Protein AF-A0A925HGV5-F1 (afdb_monomer_lite)

Secondary structure (DSSP, 8-state):
--SGGGG--EEEETTEEEESS-HHHHHHHHHHTT--HHHHHHHHHH---HHHHHHHHHTGGGEEEETTEEEE--GGGTT-HHHHHHHHHHHH-TTHHHHHHHHHHH---HHHHHHHHHHHS--

pLDDT: mean 87.72, std 12.37, range [40.69, 97.75]

Sequence (123 aa):
MRDCLERTDLVHWPVGWRLAFDVADVLTLVVTAHGDIDNVLAVWDAAPDPQAAVHMAALRDDVLHHTARTHFHSPYLEEFPEAADKIGVFLMRPQTIPRIEAAFFMVTDPRLQQLLSDAIYPE

Foldseek 3Di:
DQPPPPPFDWDQDPVGIATPDQVVVVLLVCVVVVHDLVVVLVVLVPDPDLVSLLNLLRQLVQWDDDPHATFRDDPSCPVPGVSRRVSRCSSPPPVSLVSLVVSLVVDDDVRSVVSSVCSNPPD

Radius of gyration: 14.2 Å; chains: 1; bounding box: 33×31×33 Å

Structure (mmCIF, N/CA/C/O backbone):
data_AF-A0A925HGV5-F1
#
_entry.id   AF-A0A925HGV5-F1
#
loop_
_atom_site.group_PDB
_atom_site.id
_atom_site.type_symbol
_atom_site.label_atom_id
_atom_site.label_alt_id
_atom_site.label_comp_id
_atom_site.label_asym_id
_atom_site.label_entity_id
_atom_site.label_seq_id
_atom_site.pdbx_PDB_ins_code
_atom_site.Cartn_x
_atom_site.Cartn_y
_atom_site.Cartn_z
_atom_site.occupancy
_atom_site.B_iso_or_equiv
_atom_site.auth_seq_id
_atom_site.auth_comp_id
_atom_site.auth_asym_id
_atom_site.auth_atom_id
_atom_site.pdbx_PDB_model_num
ATOM 1 N N . MET A 1 1 ? 19.221 -13.844 -10.092 1.00 40.72 1 MET A N 1
ATOM 2 C CA . MET A 1 1 ? 17.929 -13.467 -9.478 1.00 40.72 1 MET A CA 1
ATOM 3 C C . MET A 1 1 ? 17.105 -12.701 -10.514 1.00 40.72 1 MET A C 1
ATOM 5 O O . MET A 1 1 ? 17.023 -11.486 -10.442 1.00 40.72 1 MET A O 1
ATOM 9 N N . ARG A 1 2 ? 16.596 -13.384 -11.549 1.00 41.00 2 ARG A N 1
ATOM 10 C CA . ARG A 1 2 ? 15.798 -12.769 -12.632 1.00 41.00 2 ARG A CA 1
ATOM 11 C C . ARG A 1 2 ? 14.354 -13.292 -12.700 1.00 41.00 2 ARG A C 1
ATOM 13 O O . ARG A 1 2 ? 13.560 -12.707 -13.416 1.00 41.00 2 ARG A O 1
ATOM 20 N N . ASP A 1 3 ? 14.009 -14.297 -11.890 1.00 40.69 3 ASP A N 1
ATOM 21 C CA . ASP A 1 3 ? 12.789 -15.097 -12.098 1.00 40.69 3 ASP A CA 1
ATOM 22 C C . ASP A 1 3 ? 11.630 -14.775 -11.138 1.00 40.69 3 ASP A C 1
ATOM 24 O O . ASP A 1 3 ? 10.551 -15.336 -11.279 1.00 40.69 3 ASP A O 1
ATOM 28 N N . CYS A 1 4 ? 11.789 -13.866 -10.167 1.00 43.50 4 CYS A N 1
ATOM 29 C CA . CYS A 1 4 ? 10.670 -13.529 -9.271 1.00 43.50 4 CYS A CA 1
ATOM 30 C C . CYS A 1 4 ? 9.646 -12.571 -9.897 1.00 43.50 4 CYS A C 1
ATOM 32 O O . CYS A 1 4 ? 8.568 -12.426 -9.337 1.00 43.50 4 CYS A O 1
ATOM 34 N N . LEU A 1 5 ? 9.940 -11.927 -11.034 1.00 50.88 5 LEU A N 1
ATOM 35 C CA . LEU A 1 5 ? 9.057 -10.920 -11.645 1.00 50.88 5 LEU A CA 1
ATOM 36 C C . LEU A 1 5 ? 7.922 -11.510 -12.500 1.00 50.88 5 LEU A C 1
ATOM 38 O O . LEU A 1 5 ? 6.965 -10.803 -12.789 1.00 50.88 5 LEU A O 1
ATOM 42 N N . GLU A 1 6 ? 7.971 -12.796 -12.866 1.00 52.31 6 GLU A N 1
ATOM 43 C CA . GLU A 1 6 ? 6.966 -13.413 -13.755 1.00 52.31 6 GLU A CA 1
ATOM 44 C C . GLU A 1 6 ? 5.584 -13.631 -13.107 1.00 52.31 6 GLU A C 1
ATOM 46 O O . GLU A 1 6 ? 4.655 -14.050 -13.788 1.00 52.31 6 GLU A O 1
ATOM 51 N N . ARG A 1 7 ? 5.412 -13.361 -11.804 1.00 56.69 7 ARG A N 1
ATOM 52 C CA . ARG A 1 7 ? 4.156 -13.638 -11.074 1.00 56.69 7 ARG A CA 1
ATOM 53 C C . ARG A 1 7 ? 3.261 -12.421 -10.827 1.00 56.69 7 ARG A C 1
ATOM 55 O O . ARG A 1 7 ? 2.216 -12.579 -10.199 1.00 56.69 7 ARG A O 1
ATOM 62 N N . THR A 1 8 ? 3.640 -11.230 -11.286 1.00 69.00 8 THR A N 1
ATOM 63 C CA . THR A 1 8 ? 2.822 -10.016 -11.115 1.00 69.00 8 THR A CA 1
ATOM 64 C C . THR A 1 8 ? 1.933 -9.804 -12.327 1.00 69.00 8 THR A C 1
ATOM 66 O O . THR A 1 8 ? 2.249 -9.023 -13.225 1.00 69.00 8 THR A O 1
ATOM 69 N N . ASP A 1 9 ? 0.809 -10.511 -12.367 1.00 78.94 9 ASP A N 1
ATOM 70 C CA . ASP A 1 9 ? -0.166 -10.281 -13.424 1.00 78.94 9 ASP A CA 1
ATOM 71 C C . ASP A 1 9 ? -0.825 -8.906 -13.263 1.00 78.94 9 ASP A C 1
ATOM 73 O O . ASP A 1 9 ? -1.139 -8.460 -12.156 1.00 78.94 9 ASP A O 1
ATOM 77 N N . LEU A 1 10 ? -1.039 -8.236 -14.395 1.00 80.44 10 LEU A N 1
ATOM 78 C CA . LEU A 1 10 ? -1.723 -6.952 -14.481 1.00 80.44 10 LEU A CA 1
ATOM 79 C C . LEU A 1 10 ? -3.021 -7.099 -15.270 1.00 80.44 10 LEU A C 1
ATOM 81 O O . LEU A 1 10 ? -3.048 -7.702 -16.344 1.00 80.44 10 LEU A O 1
ATOM 85 N N . VAL A 1 11 ? -4.079 -6.471 -14.771 1.00 83.62 11 VAL A N 1
ATOM 86 C CA . VAL A 1 11 ? -5.389 -6.377 -15.418 1.00 83.62 11 VAL A CA 1
ATOM 87 C C . VAL A 1 11 ? -5.703 -4.921 -15.741 1.00 83.62 11 VAL A C 1
ATOM 89 O O . VAL A 1 11 ? -5.356 -4.010 -14.988 1.00 83.62 11 VAL A O 1
ATOM 92 N N . HIS A 1 12 ? -6.337 -4.685 -16.887 1.00 81.12 12 HIS A N 1
ATOM 93 C CA . HIS A 1 12 ? -6.690 -3.336 -17.321 1.00 81.12 12 HIS A CA 1
ATOM 94 C C . HIS A 1 12 ? -8.104 -2.979 -16.855 1.00 81.12 12 HIS A C 1
ATOM 96 O O . HIS A 1 12 ? -9.077 -3.603 -17.278 1.00 81.12 12 HIS A O 1
ATOM 102 N N . TRP A 1 13 ? -8.212 -1.953 -16.016 1.00 78.94 13 TRP A N 1
ATOM 103 C CA . TRP A 1 13 ? -9.467 -1.373 -15.545 1.00 78.94 13 TRP A CA 1
ATOM 104 C C . TRP A 1 13 ? -9.742 -0.040 -16.257 1.00 78.94 13 TRP A C 1
ATOM 106 O O . TRP A 1 13 ? -8.835 0.529 -16.865 1.00 78.94 13 TRP A O 1
ATOM 116 N N . PRO A 1 14 ? -10.968 0.514 -16.186 1.00 81.69 14 PRO A N 1
ATOM 117 C CA . PRO A 1 14 ? -11.264 1.835 -16.751 1.00 81.69 14 PRO A CA 1
ATOM 118 C C . PRO A 1 14 ? -10.359 2.962 -16.227 1.00 81.69 14 PRO A C 1
ATOM 120 O O . PRO A 1 14 ? -10.177 3.962 -16.911 1.00 81.69 14 PRO A O 1
ATOM 123 N N . VAL A 1 15 ? -9.788 2.782 -15.034 1.00 75.56 15 VAL A N 1
ATOM 124 C CA . VAL A 1 15 ? -8.878 3.724 -14.364 1.00 75.56 15 VAL A CA 1
ATOM 125 C C . VAL A 1 15 ? -7.391 3.410 -14.597 1.00 75.56 15 VAL A C 1
ATOM 127 O O . VAL A 1 15 ? -6.537 4.007 -13.955 1.00 75.56 15 VAL A O 1
ATOM 130 N N . GLY A 1 16 ? -7.064 2.475 -15.497 1.00 80.38 16 GLY A N 1
ATOM 131 C CA . GLY A 1 16 ? -5.689 2.098 -15.839 1.00 80.38 16 GLY A CA 1
ATOM 132 C C . GLY A 1 16 ? -5.306 0.676 -15.420 1.00 80.38 16 GLY A C 1
ATOM 133 O O . GLY A 1 16 ? -6.157 -0.172 -15.139 1.00 80.38 16 GLY A O 1
ATOM 134 N N . TRP A 1 17 ? -4.003 0.388 -15.420 1.00 81.19 17 TRP A N 1
ATOM 135 C CA . TRP A 1 17 ? -3.476 -0.925 -15.037 1.00 81.19 17 TRP A CA 1
ATOM 136 C C . TRP A 1 17 ? -3.498 -1.114 -13.518 1.00 81.19 17 TRP A C 1
ATOM 138 O O . TRP A 1 17 ? -3.132 -0.220 -12.754 1.00 81.19 17 TRP A O 1
ATOM 148 N N . ARG A 1 18 ? -3.915 -2.306 -13.088 1.00 80.94 18 ARG A N 1
ATOM 149 C CA . ARG A 1 18 ? -3.966 -2.729 -11.685 1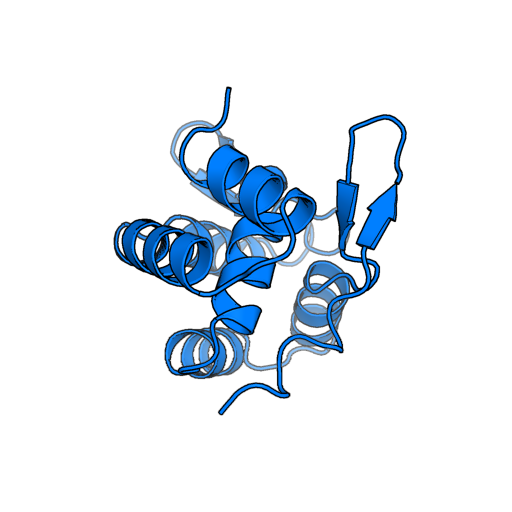.00 80.94 18 ARG A CA 1
ATOM 150 C C . ARG A 1 18 ? -3.391 -4.131 -11.536 1.00 80.94 18 ARG A C 1
ATOM 152 O O . ARG A 1 18 ? -3.378 -4.902 -12.496 1.00 80.94 18 ARG A O 1
ATOM 159 N N . LEU A 1 19 ? -2.923 -4.458 -10.335 1.00 83.50 19 LEU A N 1
ATOM 160 C CA . LEU A 1 19 ? -2.488 -5.812 -9.999 1.00 83.50 19 LEU A CA 1
ATOM 161 C C . LEU A 1 19 ? -3.680 -6.773 -10.078 1.00 83.50 19 LEU A C 1
ATOM 163 O O . LEU A 1 19 ? -4.774 -6.450 -9.629 1.00 83.50 19 LEU A O 1
ATOM 167 N N . ALA A 1 20 ? -3.473 -7.953 -10.660 1.00 76.31 20 ALA A N 1
ATOM 168 C CA . ALA A 1 20 ? -4.491 -9.002 -10.720 1.00 76.31 20 ALA A CA 1
ATOM 169 C C . ALA A 1 20 ? -4.760 -9.635 -9.346 1.00 76.31 20 ALA A C 1
ATOM 171 O O . ALA A 1 20 ? -5.818 -10.219 -9.129 1.00 76.31 20 ALA A O 1
ATOM 172 N N . PHE A 1 21 ? -3.787 -9.532 -8.438 1.00 76.44 21 PHE A N 1
ATOM 173 C CA . PHE A 1 21 ? -3.891 -9.964 -7.055 1.00 76.44 21 PHE A CA 1
ATOM 174 C C . PHE A 1 21 ? -3.936 -8.754 -6.131 1.00 76.44 21 PHE A C 1
ATOM 176 O O . PHE A 1 21 ? -3.045 -7.899 -6.186 1.00 76.44 21 PHE A O 1
ATOM 183 N N . ASP A 1 22 ? -4.941 -8.729 -5.263 1.00 79.12 22 ASP A N 1
ATOM 184 C CA . ASP A 1 22 ? -5.158 -7.643 -4.327 1.00 79.12 22 ASP A CA 1
ATOM 185 C C . ASP A 1 22 ? -4.599 -7.988 -2.938 1.00 79.12 22 ASP A C 1
ATOM 187 O O . ASP A 1 22 ? -5.064 -8.899 -2.250 1.00 79.12 22 ASP A O 1
ATOM 191 N N . VAL A 1 23 ? -3.567 -7.259 -2.513 1.00 88.31 23 VAL A N 1
ATOM 192 C CA . VAL A 1 23 ? -3.000 -7.413 -1.165 1.00 88.31 23 VAL A CA 1
ATOM 193 C C . VAL A 1 23 ? -3.902 -6.763 -0.107 1.00 88.31 23 VAL A C 1
ATOM 195 O O . VAL A 1 23 ? -3.820 -7.143 1.063 1.00 88.31 23 VAL A O 1
ATOM 198 N N . ALA A 1 24 ? -4.817 -5.868 -0.494 1.00 91.12 24 ALA A N 1
ATOM 199 C CA . ALA A 1 24 ? -5.828 -5.313 0.400 1.00 91.12 24 ALA A CA 1
ATOM 200 C C . ALA A 1 24 ? -6.715 -6.415 0.988 1.00 91.12 24 ALA A C 1
ATOM 202 O O . ALA A 1 24 ? -6.976 -6.412 2.194 1.00 91.12 24 ALA A O 1
ATOM 203 N N . ASP A 1 25 ? -7.108 -7.399 0.175 1.00 90.31 25 ASP A N 1
ATOM 204 C CA . ASP A 1 25 ? -7.906 -8.548 0.614 1.00 90.31 25 ASP A CA 1
ATOM 205 C C . ASP A 1 25 ? -7.148 -9.406 1.633 1.00 90.31 25 ASP A C 1
ATOM 207 O O . ASP A 1 25 ? -7.723 -9.861 2.622 1.00 90.31 25 ASP A O 1
ATOM 211 N N . VAL A 1 26 ? -5.837 -9.589 1.448 1.00 92.69 26 VAL A N 1
ATOM 212 C CA . VAL A 1 26 ? -5.000 -10.337 2.400 1.00 92.69 26 VAL A CA 1
ATOM 213 C C . VAL A 1 26 ? -4.887 -9.598 3.726 1.00 92.69 26 VAL A C 1
ATOM 215 O O . VAL A 1 26 ? -5.059 -10.207 4.781 1.00 92.69 26 VAL A O 1
ATOM 218 N N . LEU A 1 27 ? -4.611 -8.293 3.693 1.00 95.75 27 LEU A N 1
ATOM 219 C CA . LEU A 1 27 ? -4.546 -7.476 4.906 1.00 95.75 27 LEU A CA 1
ATOM 220 C C . LEU A 1 27 ? -5.893 -7.476 5.634 1.00 95.75 27 LEU A C 1
ATOM 222 O O . LEU A 1 27 ? -5.941 -7.657 6.850 1.00 95.75 27 LEU A O 1
ATOM 226 N N . THR A 1 28 ? -6.984 -7.349 4.884 1.00 94.81 28 THR A N 1
ATOM 227 C CA . THR A 1 28 ? -8.350 -7.408 5.407 1.00 94.81 28 THR A CA 1
ATOM 228 C C . THR A 1 28 ? -8.631 -8.759 6.059 1.00 94.81 28 THR A C 1
ATOM 230 O O . THR A 1 28 ? -9.123 -8.807 7.188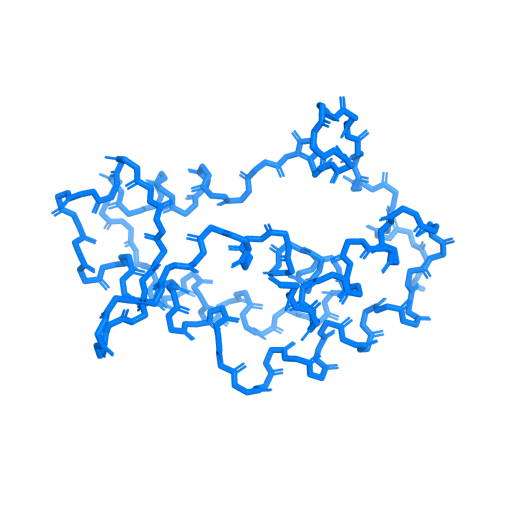 1.00 94.81 28 THR A O 1
ATOM 233 N N . LEU A 1 29 ? -8.271 -9.865 5.402 1.00 96.19 29 LEU A N 1
ATOM 234 C CA . LEU A 1 29 ? -8.410 -11.211 5.952 1.00 96.19 29 LEU A CA 1
ATOM 235 C C . LEU A 1 29 ? -7.630 -11.366 7.262 1.00 96.19 29 LEU A C 1
ATOM 237 O O . LEU A 1 29 ? -8.171 -11.881 8.235 1.00 96.19 29 LEU A O 1
ATOM 241 N N . VAL A 1 30 ? -6.375 -10.910 7.307 1.00 97.12 30 VAL A N 1
ATOM 242 C CA . VAL A 1 30 ? -5.549 -10.968 8.522 1.00 97.12 30 VAL A CA 1
ATOM 243 C C . VAL A 1 30 ? -6.224 -10.215 9.663 1.00 97.12 30 VAL A C 1
ATOM 245 O O . VAL A 1 30 ? -6.351 -10.764 10.755 1.00 97.12 30 VAL A O 1
ATOM 248 N N . VAL A 1 31 ? -6.683 -8.986 9.422 1.00 97.38 31 VAL A N 1
ATOM 249 C CA . VAL A 1 31 ? -7.301 -8.151 10.461 1.00 97.38 31 VAL A CA 1
ATOM 250 C C . VAL A 1 31 ? -8.620 -8.752 10.950 1.00 97.38 31 VAL A C 1
ATOM 252 O O . VAL A 1 31 ? -8.814 -8.905 12.155 1.00 97.38 31 VAL A O 1
ATOM 255 N N . THR A 1 32 ? -9.502 -9.147 10.031 1.00 96.50 32 THR A N 1
ATOM 256 C CA . THR A 1 32 ? -10.820 -9.720 10.364 1.00 96.50 32 THR A CA 1
ATOM 257 C C . THR A 1 32 ? -10.720 -11.094 11.029 1.00 96.50 32 THR A C 1
ATOM 259 O O . THR A 1 32 ? -11.575 -11.452 11.834 1.00 96.50 32 THR A O 1
ATOM 262 N N . ALA A 1 33 ? -9.648 -11.846 10.769 1.00 97.44 33 ALA A N 1
ATOM 263 C CA . ALA A 1 33 ? -9.325 -13.082 11.478 1.00 97.44 33 ALA A CA 1
ATOM 264 C C . ALA A 1 33 ? -8.603 -12.853 12.823 1.00 97.44 33 ALA A C 1
ATOM 266 O O . ALA A 1 33 ? -8.166 -13.821 13.447 1.00 97.44 33 ALA A O 1
ATOM 267 N N . HIS A 1 34 ? -8.460 -11.600 13.272 1.00 96.50 34 HIS A N 1
ATOM 268 C CA . HIS A 1 34 ? -7.716 -11.209 14.474 1.00 96.50 34 HIS A CA 1
ATOM 269 C C . HIS A 1 34 ? -6.242 -11.654 14.472 1.00 96.50 34 HIS A C 1
ATOM 271 O O . HIS A 1 34 ? -5.662 -11.953 15.518 1.00 96.50 34 HIS A O 1
ATOM 277 N N . GLY A 1 35 ? -5.628 -11.710 13.291 1.00 96.81 35 GLY A N 1
ATOM 278 C CA . GLY A 1 35 ? -4.200 -11.948 13.133 1.00 96.81 35 GLY A CA 1
ATOM 279 C C . GLY A 1 35 ? -3.349 -10.759 13.588 1.00 96.81 35 GLY A C 1
ATOM 280 O O . GLY A 1 35 ? -3.816 -9.625 13.704 1.00 96.81 35 GLY A O 1
ATOM 281 N N . ASP A 1 36 ? -2.065 -11.022 13.827 1.00 97.38 36 ASP A N 1
ATOM 282 C CA . ASP A 1 36 ? -1.096 -10.001 14.229 1.00 97.38 36 ASP A CA 1
ATOM 283 C C . ASP A 1 36 ? -0.654 -9.158 13.021 1.00 97.38 36 ASP A C 1
ATOM 285 O O . ASP A 1 36 ? 0.273 -9.513 12.283 1.00 97.38 36 ASP A O 1
ATOM 289 N N . ILE A 1 37 ? -1.348 -8.036 12.814 1.00 97.50 37 ILE A N 1
ATOM 290 C CA . ILE A 1 37 ? -1.057 -7.109 11.718 1.00 97.50 37 ILE A CA 1
ATOM 291 C C . ILE A 1 37 ? 0.319 -6.448 11.861 1.00 97.50 37 ILE A C 1
ATOM 293 O O . ILE A 1 37 ? 0.973 -6.210 10.850 1.00 97.50 37 ILE A O 1
ATOM 297 N N . ASP A 1 38 ? 0.807 -6.205 13.082 1.00 97.75 38 ASP A N 1
ATOM 298 C CA . ASP A 1 38 ? 2.120 -5.584 13.290 1.00 97.75 38 ASP A CA 1
ATOM 299 C C . ASP A 1 38 ? 3.231 -6.516 12.796 1.00 97.75 38 ASP A C 1
ATOM 301 O O . ASP A 1 38 ? 4.141 -6.085 12.084 1.00 97.75 38 ASP A O 1
ATOM 305 N N . ASN A 1 39 ? 3.119 -7.813 13.095 1.00 97.56 39 ASN A N 1
ATOM 306 C CA . ASN A 1 39 ? 4.051 -8.815 12.591 1.00 97.56 39 ASN A CA 1
ATOM 307 C C . ASN A 1 39 ? 3.976 -8.962 11.062 1.00 97.56 39 ASN A C 1
ATOM 309 O O . ASN A 1 39 ? 5.015 -9.039 10.406 1.00 97.56 39 ASN A O 1
ATOM 313 N N . VAL A 1 40 ? 2.776 -8.965 10.469 1.00 97.19 40 VAL A N 1
ATOM 314 C CA . VAL A 1 40 ? 2.626 -9.032 9.001 1.00 97.19 40 VAL A CA 1
ATOM 315 C C . VAL A 1 40 ? 3.294 -7.836 8.324 1.00 97.19 40 VAL A C 1
ATOM 317 O O . VAL A 1 40 ? 4.073 -8.019 7.385 1.00 97.19 40 VAL A O 1
ATOM 320 N N . LEU A 1 41 ? 3.050 -6.622 8.823 1.00 96.88 41 LEU A N 1
ATOM 321 C CA . LEU A 1 41 ? 3.663 -5.409 8.288 1.00 96.88 41 LEU A CA 1
ATOM 322 C C . LEU A 1 41 ? 5.184 -5.410 8.491 1.00 96.88 41 LEU A C 1
ATOM 324 O O . LEU A 1 41 ? 5.911 -5.034 7.576 1.00 96.88 41 LEU A O 1
ATOM 328 N N . ALA A 1 42 ? 5.688 -5.893 9.630 1.00 96.31 42 ALA A N 1
ATOM 329 C CA . ALA A 1 42 ? 7.125 -6.019 9.876 1.00 96.31 42 ALA A CA 1
ATOM 330 C C . ALA A 1 42 ? 7.804 -7.016 8.919 1.00 96.31 42 ALA A C 1
ATOM 332 O O . ALA A 1 42 ? 8.882 -6.734 8.391 1.00 96.31 42 ALA A O 1
ATOM 3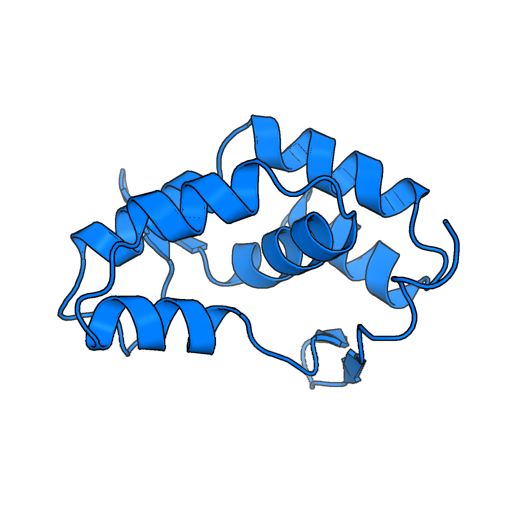33 N N . VAL A 1 43 ? 7.171 -8.162 8.651 1.00 95.81 43 VAL A N 1
ATOM 334 C CA . VAL A 1 43 ? 7.669 -9.149 7.678 1.00 95.81 43 VAL A CA 1
ATOM 335 C C . VAL A 1 43 ? 7.687 -8.558 6.270 1.00 95.81 43 VAL A C 1
ATOM 337 O O . VAL A 1 43 ? 8.672 -8.721 5.548 1.00 95.81 43 VAL A O 1
ATOM 340 N N . TRP A 1 44 ? 6.636 -7.832 5.885 1.00 94.94 44 TRP A N 1
ATOM 341 C CA . TRP A 1 44 ? 6.598 -7.137 4.601 1.00 94.94 44 TRP A CA 1
ATOM 342 C C . TRP A 1 44 ? 7.698 -6.064 4.518 1.00 94.94 44 TRP A C 1
ATOM 344 O O . TRP A 1 44 ? 8.429 -5.981 3.526 1.00 94.94 44 TRP A O 1
ATOM 354 N N . ASP A 1 45 ? 7.910 -5.300 5.589 1.00 94.31 45 ASP A N 1
ATOM 355 C CA . ASP A 1 45 ? 8.983 -4.307 5.658 1.00 94.31 45 ASP A CA 1
ATOM 356 C C . ASP A 1 45 ? 10.367 -4.935 5.459 1.00 94.31 45 ASP A C 1
ATOM 358 O O . ASP A 1 45 ? 11.209 -4.377 4.764 1.00 94.31 45 ASP A O 1
ATOM 362 N N . ALA A 1 46 ? 10.598 -6.128 6.000 1.00 93.56 46 ALA A N 1
ATOM 363 C CA . ALA A 1 46 ? 11.876 -6.822 5.879 1.00 93.56 46 ALA A CA 1
ATOM 364 C C . ALA A 1 46 ? 12.098 -7.507 4.513 1.00 93.56 46 ALA A C 1
ATOM 366 O O . ALA A 1 46 ? 13.217 -7.933 4.222 1.00 93.56 46 ALA A O 1
ATOM 367 N N . ALA A 1 47 ? 11.066 -7.642 3.672 1.00 90.81 47 ALA A N 1
ATOM 368 C CA . ALA A 1 47 ? 11.150 -8.409 2.429 1.00 90.81 47 ALA A CA 1
ATOM 369 C C . ALA A 1 47 ? 12.082 -7.747 1.382 1.00 90.81 47 ALA A C 1
ATOM 371 O O . ALA A 1 47 ? 11.788 -6.655 0.900 1.00 90.81 47 ALA A O 1
ATOM 372 N N . PRO A 1 48 ? 13.171 -8.394 0.932 1.00 82.69 48 PRO A N 1
ATOM 373 C CA . PRO A 1 48 ? 14.119 -7.781 -0.008 1.00 82.69 48 PRO A CA 1
ATOM 374 C C . PRO A 1 48 ? 13.621 -7.744 -1.466 1.00 82.69 48 PRO A C 1
ATOM 376 O O . PRO A 1 48 ? 14.333 -7.270 -2.348 1.00 82.69 48 PRO A O 1
ATOM 379 N N . ASP A 1 49 ? 12.437 -8.293 -1.739 1.00 84.44 49 ASP A N 1
ATOM 380 C CA . ASP A 1 49 ? 11.904 -8.469 -3.088 1.00 84.44 49 ASP A CA 1
ATOM 381 C C . ASP A 1 49 ? 11.303 -7.156 -3.636 1.00 84.44 49 ASP A C 1
ATOM 383 O O . ASP A 1 49 ? 10.446 -6.571 -2.966 1.00 84.44 49 ASP A O 1
ATOM 387 N N . PRO A 1 50 ? 11.676 -6.685 -4.846 1.00 85.62 50 PRO A N 1
ATOM 388 C CA . PRO A 1 50 ? 11.009 -5.553 -5.498 1.00 85.62 50 PRO A CA 1
ATOM 389 C C . PRO A 1 50 ? 9.492 -5.746 -5.667 1.00 85.62 50 PRO A C 1
ATOM 391 O O . PRO A 1 50 ? 8.761 -4.758 -5.649 1.00 85.62 50 PRO A O 1
ATOM 394 N N . GLN A 1 51 ? 8.994 -6.986 -5.746 1.00 86.75 51 GLN A N 1
ATOM 395 C CA . GLN A 1 51 ? 7.553 -7.295 -5.722 1.00 86.75 51 GLN A CA 1
ATOM 396 C C . GLN A 1 51 ? 6.847 -6.682 -4.509 1.00 86.75 51 GLN A C 1
ATOM 398 O O . GLN A 1 51 ? 5.756 -6.126 -4.618 1.00 86.75 51 GLN A O 1
ATOM 403 N N . ALA A 1 52 ? 7.491 -6.745 -3.342 1.00 90.50 52 ALA A N 1
ATOM 404 C CA . ALA A 1 52 ? 6.944 -6.189 -2.115 1.00 90.50 52 ALA A CA 1
ATOM 405 C C . ALA A 1 52 ? 6.692 -4.683 -2.258 1.00 90.50 52 ALA A C 1
ATOM 407 O O . ALA A 1 52 ? 5.676 -4.190 -1.778 1.00 90.50 52 ALA A O 1
ATOM 408 N N . ALA A 1 53 ? 7.589 -3.970 -2.943 1.00 93.00 53 ALA A N 1
ATOM 409 C CA . ALA A 1 53 ? 7.456 -2.542 -3.202 1.00 93.00 53 ALA A CA 1
ATOM 410 C C . ALA A 1 53 ? 6.383 -2.234 -4.259 1.00 93.00 53 ALA A C 1
ATOM 412 O O . ALA A 1 53 ? 5.662 -1.254 -4.108 1.00 93.00 53 ALA A O 1
ATOM 413 N N . VAL A 1 54 ? 6.226 -3.086 -5.280 1.00 91.81 54 VAL A N 1
ATOM 414 C CA . VAL A 1 54 ? 5.129 -2.981 -6.262 1.00 91.81 54 VAL A CA 1
ATOM 415 C C . VAL A 1 54 ? 3.770 -3.069 -5.570 1.00 91.81 54 VAL A C 1
ATOM 417 O O . VAL A 1 54 ? 2.897 -2.241 -5.817 1.00 91.81 54 VAL A O 1
ATOM 420 N N . HIS A 1 55 ? 3.599 -4.022 -4.654 1.00 92.31 55 HIS A N 1
ATOM 421 C CA . HIS A 1 55 ? 2.368 -4.130 -3.874 1.00 92.31 55 HIS A CA 1
ATOM 422 C C . HIS A 1 55 ? 2.173 -2.943 -2.919 1.00 92.31 55 HIS A C 1
ATOM 424 O O . HIS A 1 55 ? 1.051 -2.470 -2.774 1.00 92.31 55 HIS A O 1
ATOM 430 N N . MET A 1 56 ? 3.243 -2.417 -2.306 1.00 93.62 56 MET A N 1
ATOM 431 C CA . MET A 1 56 ? 3.145 -1.193 -1.495 1.00 93.62 56 MET A CA 1
ATOM 432 C C . MET A 1 56 ? 2.678 -0.005 -2.337 1.00 93.62 56 MET A C 1
ATOM 434 O O . MET A 1 56 ? 1.838 0.761 -1.883 1.00 93.62 56 MET A O 1
ATOM 438 N N . ALA A 1 57 ? 3.212 0.143 -3.551 1.00 92.75 57 ALA A N 1
ATOM 439 C CA . ALA A 1 57 ? 2.825 1.199 -4.476 1.00 92.75 57 ALA A CA 1
ATOM 440 C C . ALA A 1 57 ? 1.349 1.089 -4.873 1.00 92.75 57 ALA A C 1
ATOM 442 O O . ALA A 1 57 ? 0.626 2.072 -4.775 1.00 92.75 57 ALA A O 1
ATOM 443 N N . ALA A 1 58 ? 0.892 -0.113 -5.232 1.00 91.19 58 ALA A N 1
ATOM 444 C CA . ALA A 1 58 ? -0.487 -0.339 -5.655 1.00 91.19 58 ALA A CA 1
ATOM 445 C C . ALA A 1 58 ? -1.524 0.007 -4.574 1.00 91.19 58 ALA A C 1
ATOM 447 O O . ALA A 1 58 ? -2.599 0.484 -4.910 1.00 91.19 58 ALA A O 1
ATOM 448 N N . LEU A 1 59 ? -1.198 -0.205 -3.295 1.00 92.56 59 LEU A N 1
ATOM 449 C CA . LEU A 1 59 ? -2.103 0.081 -2.176 1.00 92.56 59 LEU A CA 1
ATOM 450 C C . LEU A 1 59 ? -2.090 1.545 -1.713 1.00 92.56 59 LEU A C 1
ATOM 452 O O . LEU A 1 59 ? -2.883 1.913 -0.848 1.00 92.56 59 LEU A O 1
ATOM 456 N N . ARG A 1 60 ? -1.176 2.388 -2.211 1.00 92.00 60 ARG A N 1
ATOM 457 C CA . ARG A 1 60 ? -1.097 3.794 -1.773 1.00 92.00 60 ARG A CA 1
ATOM 458 C C . ARG A 1 60 ? -2.281 4.627 -2.255 1.00 92.00 60 ARG A C 1
ATOM 460 O O . ARG A 1 60 ? -2.666 5.544 -1.536 1.00 92.00 60 ARG A O 1
ATOM 467 N N . ASP A 1 61 ? -2.881 4.269 -3.389 1.00 87.50 61 ASP A N 1
ATOM 468 C CA . ASP A 1 61 ? -4.103 4.906 -3.906 1.00 87.50 61 ASP A CA 1
ATOM 469 C C . ASP A 1 61 ? -5.289 4.742 -2.939 1.00 87.50 61 ASP A C 1
ATOM 471 O O . ASP A 1 61 ? -6.168 5.600 -2.871 1.00 87.50 61 ASP A O 1
ATOM 475 N N . ASP A 1 62 ? -5.281 3.677 -2.135 1.00 90.19 62 ASP A N 1
ATOM 476 C CA . ASP A 1 62 ? -6.326 3.383 -1.155 1.00 90.19 62 ASP A CA 1
ATOM 477 C C . ASP A 1 62 ? -6.050 4.033 0.214 1.00 90.19 62 ASP A C 1
ATOM 479 O O . ASP A 1 62 ? -6.793 3.820 1.171 1.00 90.19 62 ASP A O 1
ATOM 483 N N . VAL A 1 63 ? -4.986 4.831 0.366 1.00 91.69 63 VAL A N 1
ATOM 484 C CA . VAL A 1 63 ? -4.691 5.525 1.627 1.00 91.69 63 VAL A CA 1
ATOM 485 C C . VAL A 1 63 ? -5.276 6.933 1.623 1.00 91.69 63 VAL A C 1
ATOM 487 O O . VAL A 1 63 ? -4.853 7.815 0.878 1.00 91.69 63 VAL A O 1
ATOM 490 N N . LEU A 1 64 ? -6.193 7.190 2.555 1.00 91.44 64 LEU A N 1
ATOM 491 C CA . LEU A 1 64 ? -6.817 8.497 2.720 1.00 91.44 64 LEU A CA 1
ATOM 492 C C . LEU A 1 64 ? -6.151 9.316 3.827 1.00 91.44 64 LEU A C 1
ATOM 494 O O . LEU A 1 64 ? -5.825 8.818 4.910 1.00 91.44 64 LEU A O 1
ATOM 498 N N . HIS A 1 65 ? -6.029 10.617 3.564 1.00 86.88 65 HIS A N 1
ATOM 499 C CA . HIS A 1 65 ? -5.591 11.626 4.523 1.00 86.88 65 HIS A CA 1
ATOM 500 C C . HIS A 1 65 ? -6.790 12.489 4.908 1.00 86.88 65 HIS A C 1
ATOM 502 O O . HIS A 1 65 ? -7.204 13.369 4.157 1.00 86.88 65 HIS A O 1
ATOM 508 N N . HIS A 1 66 ? -7.359 12.241 6.085 1.00 82.69 66 HIS A N 1
ATOM 509 C CA . HIS A 1 66 ? -8.463 13.039 6.609 1.00 82.69 66 HIS A CA 1
ATOM 510 C C . HIS A 1 66 ? -7.986 13.818 7.829 1.00 82.69 66 HIS A C 1
ATOM 512 O O . HIS A 1 66 ? -7.648 13.218 8.845 1.00 82.69 66 HIS A O 1
ATOM 518 N N . THR A 1 67 ? -7.958 15.150 7.707 1.00 81.25 67 THR A N 1
ATOM 519 C CA . THR A 1 67 ? -7.471 16.113 8.714 1.00 81.25 67 THR A CA 1
ATOM 520 C C . THR A 1 67 ? -6.061 15.800 9.231 1.00 81.25 67 THR A C 1
ATOM 522 O O . THR A 1 67 ? -5.095 16.343 8.709 1.00 81.25 67 THR A O 1
ATOM 525 N N . ALA A 1 68 ? -5.938 14.934 10.235 1.00 82.88 68 ALA A N 1
ATOM 526 C CA . ALA A 1 68 ? -4.683 14.524 10.868 1.00 82.88 68 ALA A CA 1
ATOM 527 C C . ALA A 1 68 ? -4.493 12.995 10.914 1.00 82.88 68 ALA A C 1
ATOM 529 O O . ALA A 1 68 ? -3.578 12.509 11.577 1.00 82.88 68 ALA A O 1
ATOM 530 N N . ARG A 1 69 ? -5.363 12.233 10.243 1.00 90.44 69 ARG A N 1
ATOM 531 C CA . ARG A 1 69 ? -5.369 10.769 10.242 1.00 90.44 69 ARG A CA 1
ATOM 532 C C . ARG A 1 69 ? -5.059 10.241 8.846 1.00 90.44 69 ARG A C 1
ATOM 534 O O . ARG A 1 69 ? -5.810 10.493 7.902 1.00 90.44 69 ARG A O 1
ATOM 541 N N . THR A 1 70 ? -3.979 9.475 8.751 1.00 93.94 70 THR A N 1
ATOM 542 C CA . THR A 1 70 ? -3.629 8.669 7.578 1.00 93.94 70 THR A CA 1
ATOM 543 C C . THR A 1 70 ? -4.104 7.248 7.829 1.00 93.94 70 THR A C 1
ATOM 545 O O . THR A 1 70 ? -3.653 6.620 8.785 1.00 93.94 70 THR A O 1
ATOM 548 N N . HIS A 1 71 ? -5.013 6.746 6.999 1.00 95.19 71 HIS A N 1
ATOM 549 C CA . HIS A 1 71 ? -5.583 5.414 7.176 1.00 95.19 71 HIS A CA 1
ATOM 550 C C . HIS A 1 71 ? -5.830 4.736 5.836 1.00 95.19 71 HIS A C 1
ATOM 552 O O . HIS A 1 71 ? -6.110 5.391 4.834 1.00 95.19 71 HIS A O 1
ATOM 558 N N . PHE A 1 72 ? -5.723 3.414 5.835 1.00 95.62 72 PHE A N 1
ATOM 559 C CA . PHE A 1 72 ? -6.083 2.591 4.694 1.00 95.62 72 PHE A CA 1
ATOM 560 C C . PHE A 1 72 ? -7.608 2.523 4.567 1.00 95.62 72 PHE A C 1
ATOM 562 O O . PHE A 1 72 ? -8.301 2.157 5.519 1.00 95.62 72 PHE A O 1
ATOM 569 N N . HIS A 1 73 ? -8.135 2.914 3.413 1.00 93.75 73 HIS A N 1
ATOM 570 C CA . HIS A 1 73 ? -9.561 2.955 3.146 1.00 93.75 73 HIS A CA 1
ATOM 571 C C . HIS A 1 73 ? -10.041 1.606 2.624 1.00 93.75 73 HIS A C 1
ATOM 573 O O . HIS A 1 73 ? -9.795 1.228 1.485 1.00 93.75 73 HIS A O 1
ATOM 579 N N . SER A 1 74 ? -10.758 0.881 3.477 1.00 91.81 74 SER A N 1
ATOM 580 C CA . SER A 1 74 ? -11.426 -0.363 3.115 1.00 91.81 74 SER A CA 1
ATOM 581 C C . SER A 1 74 ? -12.762 -0.443 3.854 1.00 91.81 74 SER A C 1
ATOM 583 O O . SER A 1 74 ? -12.763 -0.323 5.084 1.00 91.81 74 SER A O 1
ATOM 585 N N . PRO A 1 75 ? -13.888 -0.692 3.154 1.00 91.25 75 PRO A N 1
ATOM 586 C CA . PRO A 1 75 ? -15.189 -0.917 3.793 1.00 91.25 75 PRO A CA 1
ATOM 587 C C . PRO A 1 75 ? -15.166 -2.063 4.813 1.00 91.25 75 PRO A C 1
ATOM 589 O O . PRO A 1 75 ? -15.936 -2.086 5.765 1.00 91.25 75 PRO A O 1
ATOM 592 N N . TYR A 1 76 ? -14.253 -3.019 4.639 1.00 92.75 76 TYR A N 1
ATOM 593 C CA . TYR A 1 76 ? -14.129 -4.185 5.510 1.00 92.75 76 TYR A CA 1
ATOM 594 C C . TYR A 1 76 ? -13.322 -3.919 6.789 1.00 92.75 76 TYR A C 1
ATOM 596 O O . TYR A 1 76 ? -13.267 -4.778 7.666 1.00 92.75 76 TYR A O 1
ATOM 604 N N . LEU A 1 77 ? -12.692 -2.745 6.908 1.00 93.94 77 LEU A N 1
ATOM 605 C CA . LEU A 1 77 ? -11.915 -2.339 8.083 1.00 93.94 77 LEU A CA 1
ATOM 606 C C . LEU A 1 77 ? -12.596 -1.235 8.904 1.00 93.94 77 LEU A C 1
ATOM 608 O O . LEU A 1 77 ? -11.982 -0.711 9.833 1.00 93.94 77 LEU A O 1
ATOM 612 N N . GLU A 1 78 ? -13.854 -0.890 8.612 1.00 92.81 78 GLU A N 1
ATOM 613 C CA . GLU A 1 78 ? -14.603 0.140 9.351 1.00 92.81 78 GLU A CA 1
ATOM 614 C C . GLU A 1 78 ? -14.706 -0.172 10.854 1.00 92.81 78 GLU A C 1
ATOM 616 O O . GLU A 1 78 ? -14.579 0.726 11.688 1.00 92.81 78 GLU A O 1
ATOM 621 N N . GLU A 1 79 ? -14.844 -1.453 11.210 1.00 96.06 79 GLU A N 1
ATOM 622 C CA . GLU A 1 79 ? -14.862 -1.935 12.600 1.00 96.06 79 GLU A CA 1
ATOM 623 C C . GLU A 1 79 ? -13.454 -2.076 13.219 1.00 96.06 79 GLU A C 1
ATOM 625 O O . GLU A 1 79 ? -13.323 -2.317 14.420 1.00 96.06 79 GLU A O 1
ATOM 630 N N . PHE A 1 80 ? -12.390 -1.884 12.429 1.00 96.69 80 PHE A N 1
ATOM 631 C CA . PHE A 1 80 ? -10.986 -2.058 12.826 1.00 96.69 80 PHE A CA 1
ATOM 632 C C . PHE A 1 80 ? -10.135 -0.799 12.554 1.00 96.69 80 PHE A C 1
ATOM 634 O O . PHE A 1 80 ? -9.096 -0.875 11.884 1.00 96.69 80 PHE A O 1
ATOM 641 N N . PRO A 1 81 ? -10.520 0.377 13.087 1.00 95.56 81 PRO A N 1
ATOM 642 C CA . PRO A 1 81 ? -9.891 1.652 12.740 1.00 95.56 81 PRO A CA 1
ATOM 643 C C . PRO A 1 81 ? -8.398 1.714 13.088 1.00 95.56 81 PRO A C 1
ATOM 645 O O . PRO A 1 81 ? -7.626 2.312 12.344 1.00 95.56 81 PRO A O 1
ATOM 648 N N . GLU A 1 82 ? -7.969 1.064 14.172 1.00 96.56 82 GLU A N 1
ATOM 649 C CA . GLU A 1 82 ? -6.555 1.019 14.562 1.00 96.56 82 GLU A CA 1
ATOM 650 C C . GLU A 1 82 ? -5.698 0.240 13.556 1.00 96.56 82 GLU A C 1
ATOM 652 O O . GLU A 1 82 ? -4.571 0.633 13.256 1.00 96.56 82 GLU A O 1
ATOM 657 N N . ALA A 1 83 ? -6.224 -0.858 13.006 1.00 97.50 83 ALA A N 1
ATOM 658 C CA . ALA A 1 83 ? -5.519 -1.635 11.993 1.00 97.50 83 ALA A CA 1
ATOM 659 C C . ALA A 1 83 ? -5.438 -0.868 10.667 1.00 97.50 83 ALA A C 1
ATOM 661 O O . ALA A 1 83 ? -4.373 -0.826 10.049 1.00 97.50 83 ALA A O 1
ATOM 662 N N . ALA A 1 84 ? -6.528 -0.203 10.270 1.00 97.00 84 ALA A N 1
ATOM 663 C CA . ALA A 1 84 ? -6.546 0.677 9.105 1.00 97.00 84 ALA A CA 1
ATOM 664 C C . ALA A 1 84 ? -5.500 1.803 9.220 1.00 97.00 84 ALA A C 1
ATOM 666 O O . ALA A 1 84 ? -4.801 2.099 8.248 1.00 97.00 84 ALA A O 1
ATOM 667 N N . ASP A 1 85 ? -5.332 2.385 10.412 1.00 96.88 85 ASP A N 1
ATOM 668 C CA . ASP A 1 85 ? -4.324 3.421 10.675 1.00 96.88 85 ASP A CA 1
ATOM 669 C C . ASP A 1 85 ? -2.910 2.873 10.561 1.00 96.88 85 ASP A C 1
ATOM 671 O O . ASP A 1 85 ? -2.065 3.470 9.897 1.00 96.88 85 ASP A O 1
ATOM 675 N N . LYS A 1 86 ? -2.646 1.706 11.155 1.00 97.44 86 LYS A N 1
ATOM 676 C CA . LYS A 1 86 ? -1.337 1.049 11.065 1.00 97.44 86 LYS A CA 1
ATOM 677 C C . LYS A 1 86 ? -0.938 0.775 9.620 1.00 97.44 86 LYS A C 1
ATOM 679 O O . LYS A 1 86 ? 0.187 1.093 9.238 1.00 97.44 86 LYS A O 1
ATOM 684 N N . ILE A 1 87 ? -1.856 0.237 8.816 1.00 97.38 87 ILE A N 1
ATOM 685 C CA .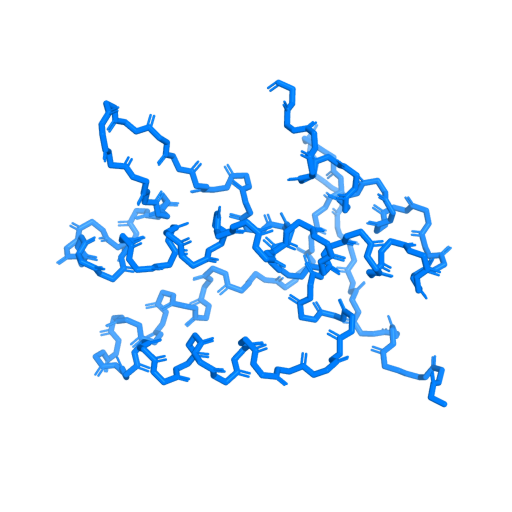 ILE A 1 87 ? -1.620 -0.035 7.392 1.00 97.38 87 ILE A CA 1
ATOM 686 C C . ILE A 1 87 ? -1.382 1.279 6.634 1.00 97.38 87 ILE A C 1
ATOM 688 O O . ILE A 1 87 ? -0.394 1.398 5.910 1.00 97.38 87 ILE A O 1
ATOM 692 N N . GLY A 1 88 ? -2.235 2.288 6.836 1.00 95.69 88 GLY A N 1
ATOM 693 C CA . GLY A 1 88 ? -2.101 3.586 6.170 1.00 95.69 88 GLY A CA 1
ATOM 694 C C . GLY A 1 88 ? -0.779 4.279 6.501 1.00 95.69 88 GLY A C 1
ATOM 695 O O . GLY A 1 88 ? -0.046 4.692 5.601 1.00 95.69 88 GLY A O 1
ATOM 696 N N . VAL A 1 89 ? -0.423 4.350 7.787 1.00 95.81 89 VAL A N 1
ATOM 697 C CA . VAL A 1 89 ? 0.863 4.894 8.240 1.00 95.81 89 VAL A CA 1
ATOM 698 C C . VAL A 1 89 ? 2.011 4.105 7.629 1.00 95.81 89 VAL A C 1
ATOM 700 O O . VAL A 1 89 ? 2.916 4.720 7.074 1.00 95.81 89 VAL A O 1
ATOM 703 N N . PHE A 1 90 ? 1.969 2.769 7.679 1.00 96.38 90 PHE A N 1
ATOM 704 C CA . PHE A 1 90 ? 3.001 1.895 7.122 1.00 96.38 90 PHE A CA 1
ATOM 705 C C . PHE A 1 90 ? 3.291 2.197 5.647 1.00 96.38 90 PHE A C 1
ATOM 707 O O . PHE A 1 90 ? 4.462 2.366 5.287 1.00 96.38 90 PHE A O 1
ATOM 714 N N . LEU A 1 91 ? 2.241 2.310 4.827 1.00 95.06 91 LEU A N 1
ATOM 715 C CA . LEU A 1 91 ? 2.335 2.574 3.390 1.00 95.06 91 LEU A CA 1
ATOM 716 C C . LEU A 1 91 ? 2.861 3.983 3.085 1.00 95.06 91 LEU A C 1
ATOM 718 O O . LEU A 1 91 ? 3.552 4.174 2.084 1.00 95.06 91 LEU A O 1
ATOM 722 N N . MET A 1 92 ? 2.595 4.955 3.962 1.00 94.12 92 MET A N 1
ATOM 723 C CA . MET A 1 92 ? 2.983 6.360 3.783 1.00 94.12 92 MET A CA 1
ATOM 724 C C . MET A 1 92 ? 4.298 6.752 4.464 1.00 94.12 92 MET A C 1
ATOM 726 O O . MET A 1 92 ? 4.711 7.910 4.371 1.00 94.12 92 MET A O 1
ATOM 730 N N . ARG A 1 93 ? 4.996 5.813 5.117 1.00 93.50 93 ARG A N 1
ATOM 731 C CA . ARG A 1 93 ? 6.305 6.081 5.731 1.00 93.50 93 ARG A CA 1
ATOM 732 C C . ARG A 1 93 ? 7.295 6.658 4.701 1.00 93.50 93 ARG A C 1
ATOM 734 O O . ARG A 1 93 ? 7.344 6.172 3.569 1.00 93.50 93 ARG A O 1
ATOM 741 N N . PRO A 1 94 ? 8.151 7.630 5.077 1.00 91.81 94 PRO A N 1
ATOM 742 C CA . PRO A 1 94 ? 9.132 8.215 4.158 1.00 91.81 94 PRO A CA 1
ATOM 743 C C . PRO A 1 94 ? 10.069 7.188 3.508 1.00 91.81 94 PRO A C 1
ATOM 745 O O . PRO A 1 94 ? 10.496 7.372 2.374 1.00 91.81 94 PRO A O 1
ATOM 748 N N . GLN A 1 95 ? 10.370 6.089 4.208 1.00 91.19 95 GLN A N 1
ATOM 749 C CA . GLN A 1 95 ? 11.238 5.012 3.722 1.00 91.19 95 GLN A CA 1
ATOM 750 C C . GLN A 1 95 ? 10.596 4.178 2.603 1.00 91.19 95 GLN A C 1
ATOM 752 O O . GLN A 1 95 ? 11.311 3.500 1.866 1.00 91.19 95 GLN A O 1
ATOM 757 N N . THR A 1 96 ? 9.271 4.239 2.445 1.00 91.69 96 THR A N 1
ATOM 758 C CA . THR A 1 96 ? 8.554 3.521 1.388 1.00 91.69 96 THR A CA 1
ATOM 759 C C . THR A 1 96 ? 8.860 4.114 0.010 1.00 91.69 96 THR 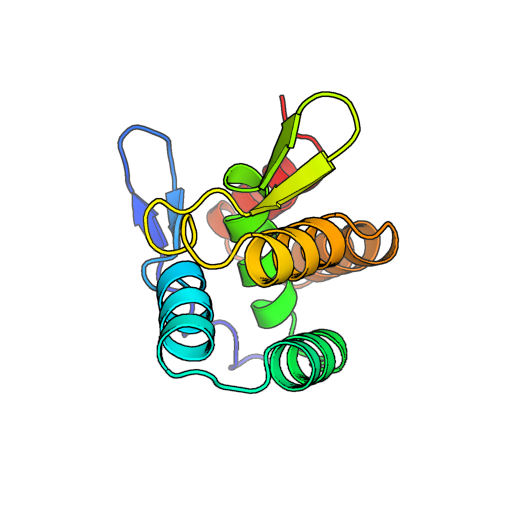A C 1
ATOM 761 O O . THR A 1 96 ? 9.021 3.361 -0.946 1.00 91.69 96 THR A O 1
ATOM 764 N N . ILE A 1 97 ? 9.036 5.438 -0.099 1.00 92.56 97 ILE A N 1
ATOM 765 C CA . ILE A 1 97 ? 9.301 6.115 -1.383 1.00 92.56 97 ILE A CA 1
ATOM 766 C C . ILE A 1 97 ? 10.614 5.632 -2.032 1.00 92.56 97 ILE A C 1
ATOM 768 O O . ILE A 1 97 ? 10.542 5.116 -3.146 1.00 92.56 97 ILE A O 1
ATOM 772 N N . PRO A 1 98 ? 11.789 5.679 -1.363 1.00 92.81 98 PRO A N 1
ATOM 773 C CA . PRO A 1 98 ? 13.034 5.168 -1.944 1.00 92.81 98 PRO A CA 1
ATOM 774 C C . PRO A 1 98 ? 12.966 3.692 -2.344 1.00 92.81 98 PRO A C 1
ATOM 776 O O . PRO A 1 98 ? 13.679 3.249 -3.240 1.00 92.81 98 PRO A O 1
ATOM 779 N N . ARG A 1 99 ? 12.120 2.905 -1.672 1.00 93.62 99 ARG A N 1
ATOM 780 C CA . ARG A 1 99 ? 11.944 1.482 -1.967 1.00 93.62 99 ARG A CA 1
ATOM 781 C C . ARG A 1 99 ? 11.108 1.257 -3.227 1.00 93.62 99 ARG A C 1
ATOM 783 O O . ARG A 1 99 ? 11.463 0.400 -4.033 1.00 93.62 99 ARG A O 1
ATOM 790 N N . ILE A 1 100 ? 10.040 2.036 -3.409 1.00 93.69 100 ILE A N 1
ATOM 791 C CA . ILE A 1 100 ? 9.248 2.069 -4.647 1.00 93.69 100 ILE A CA 1
ATOM 792 C C . ILE A 1 100 ? 10.127 2.548 -5.811 1.00 93.69 100 ILE A C 1
ATOM 794 O O . ILE A 1 100 ? 10.146 1.918 -6.867 1.00 93.69 100 ILE A O 1
ATOM 798 N N . GLU A 1 101 ? 10.930 3.590 -5.594 1.00 93.81 101 GLU A N 1
ATOM 799 C CA . GLU A 1 101 ? 11.872 4.108 -6.591 1.00 93.81 101 GLU A CA 1
ATOM 800 C C . GLU A 1 101 ? 12.939 3.067 -6.968 1.00 93.81 101 GLU A C 1
ATOM 802 O O . GLU A 1 101 ? 13.195 2.828 -8.146 1.00 93.81 101 GLU A O 1
ATOM 807 N N . ALA A 1 1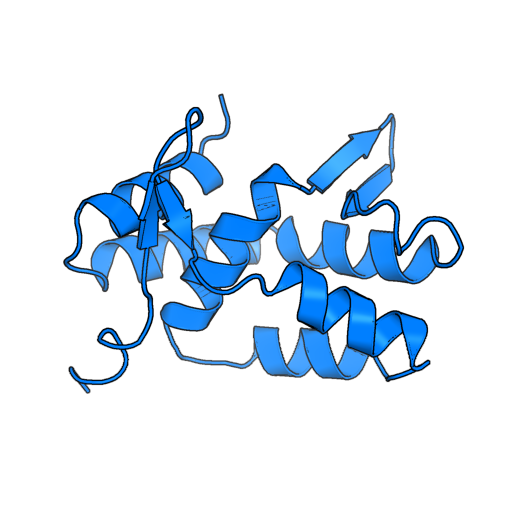02 ? 13.525 2.371 -5.990 1.00 93.50 102 ALA A N 1
ATOM 808 C CA . ALA A 1 102 ? 14.462 1.286 -6.270 1.00 93.50 102 ALA A CA 1
ATOM 809 C C . ALA A 1 102 ? 13.807 0.171 -7.104 1.00 93.50 102 ALA A C 1
ATOM 811 O O . ALA A 1 102 ? 14.412 -0.318 -8.059 1.00 93.50 102 ALA A O 1
ATOM 812 N N . ALA A 1 103 ? 12.561 -0.199 -6.790 1.00 92.62 103 ALA A N 1
ATOM 813 C CA . ALA A 1 103 ? 11.822 -1.196 -7.556 1.00 92.62 103 ALA A CA 1
ATOM 814 C C . ALA A 1 103 ? 11.541 -0.743 -8.997 1.00 92.62 103 ALA A C 1
ATOM 816 O O . ALA A 1 103 ? 11.637 -1.573 -9.900 1.00 92.62 103 ALA A O 1
ATOM 817 N N . PHE A 1 104 ? 11.293 0.551 -9.239 1.00 93.38 104 PHE A N 1
ATOM 818 C CA . PHE A 1 104 ? 11.089 1.110 -10.584 1.00 93.38 104 PHE A CA 1
ATOM 819 C C . PHE A 1 104 ? 12.256 0.780 -11.522 1.00 93.38 104 PHE A C 1
ATOM 821 O O . PHE A 1 104 ? 12.047 0.345 -12.654 1.00 93.38 104 PHE A O 1
ATOM 828 N N . PHE A 1 105 ? 13.491 0.906 -11.031 1.00 92.44 105 PHE A N 1
ATOM 829 C CA . PHE A 1 105 ? 14.692 0.585 -11.807 1.00 92.44 105 PHE A CA 1
ATOM 830 C C . PHE A 1 105 ? 14.973 -0.921 -11.931 1.00 92.44 105 PHE A C 1
ATOM 832 O O . PHE A 1 105 ? 15.797 -1.323 -12.754 1.00 92.44 105 PHE A O 1
ATOM 839 N N . MET A 1 106 ? 14.321 -1.760 -11.121 1.00 91.81 106 MET A N 1
ATOM 840 C CA . MET A 1 106 ? 14.483 -3.218 -11.151 1.00 91.81 106 MET A CA 1
ATOM 841 C C . MET A 1 106 ? 13.461 -3.912 -12.055 1.00 91.81 106 MET A C 1
ATOM 843 O O . MET A 1 106 ? 13.754 -4.988 -12.581 1.00 91.81 106 MET A O 1
ATOM 847 N N . VAL A 1 107 ? 12.276 -3.325 -12.236 1.00 89.31 107 VAL A N 1
ATOM 848 C CA . VAL A 1 107 ? 11.242 -3.864 -13.124 1.00 89.31 107 VAL A CA 1
ATOM 849 C C . VAL A 1 107 ? 11.494 -3.454 -14.575 1.00 89.31 107 VAL A C 1
ATOM 851 O O . VAL A 1 107 ? 11.961 -2.353 -14.863 1.00 89.31 107 VAL A O 1
ATOM 854 N N . THR A 1 108 ? 11.170 -4.345 -15.510 1.00 88.88 108 THR A N 1
ATOM 855 C CA . THR A 1 108 ? 11.300 -4.100 -16.956 1.00 88.88 108 THR A CA 1
ATOM 856 C C . THR A 1 108 ? 9.960 -3.884 -17.653 1.00 88.88 108 THR A C 1
ATOM 858 O O . THR A 1 108 ? 9.943 -3.419 -18.790 1.00 88.88 108 THR A O 1
ATOM 861 N N . ASP A 1 109 ? 8.845 -4.230 -17.002 1.00 88.81 109 ASP A N 1
ATOM 862 C CA . ASP A 1 109 ? 7.508 -4.012 -17.552 1.00 88.81 109 ASP A CA 1
ATOM 863 C C . ASP A 1 109 ? 7.138 -2.522 -17.441 1.00 88.81 109 ASP A C 1
ATOM 865 O O . ASP A 1 109 ? 7.010 -2.014 -16.321 1.00 88.81 109 ASP A O 1
ATOM 869 N N . PRO A 1 110 ? 6.924 -1.813 -18.566 1.00 90.44 110 PRO A N 1
ATOM 870 C CA . PRO A 1 110 ? 6.600 -0.388 -18.547 1.00 90.44 110 PRO A CA 1
ATOM 871 C C . PRO A 1 110 ? 5.287 -0.082 -17.809 1.00 90.44 110 PRO A C 1
ATOM 873 O O . PRO A 1 110 ? 5.114 1.015 -17.287 1.00 90.44 110 PRO A O 1
ATOM 876 N N . ARG A 1 111 ? 4.362 -1.043 -17.719 1.00 90.12 111 ARG A N 1
ATOM 877 C CA . ARG A 1 111 ? 3.094 -0.876 -16.994 1.00 90.12 111 ARG A CA 1
ATOM 878 C C . ARG A 1 111 ? 3.311 -0.879 -15.482 1.00 90.12 111 ARG A C 1
ATOM 880 O O . ARG A 1 111 ? 2.687 -0.095 -14.777 1.00 90.12 111 ARG A O 1
ATOM 887 N N . LEU A 1 112 ? 4.218 -1.729 -14.991 1.00 89.25 112 LEU A N 1
ATOM 888 C CA . LEU A 1 112 ? 4.631 -1.720 -13.584 1.00 89.25 112 LEU A CA 1
ATOM 889 C C . LEU A 1 112 ? 5.436 -0.464 -13.255 1.00 89.25 112 LEU A C 1
ATOM 891 O O . LEU A 1 112 ? 5.258 0.105 -12.185 1.00 89.25 112 LEU A O 1
ATOM 895 N N . GLN A 1 113 ? 6.283 -0.004 -14.180 1.00 92.19 113 GLN A N 1
ATOM 896 C CA . GLN A 1 113 ? 6.992 1.269 -14.031 1.00 92.19 113 GLN A CA 1
ATOM 897 C C . GLN A 1 113 ? 6.021 2.446 -13.889 1.00 92.19 113 GLN A C 1
ATOM 899 O O . GLN A 1 113 ? 6.214 3.269 -13.000 1.00 92.19 113 GLN A O 1
ATOM 904 N N . GLN A 1 114 ? 4.958 2.496 -14.700 1.00 90.50 114 GLN A N 1
ATOM 905 C CA . GLN A 1 114 ? 3.919 3.521 -14.568 1.00 90.50 114 GLN A CA 1
ATOM 906 C C . GLN A 1 114 ? 3.263 3.482 -13.180 1.00 90.50 114 GLN A C 1
ATOM 908 O O . GLN A 1 114 ? 3.267 4.491 -12.488 1.00 90.50 114 GLN A O 1
ATOM 913 N N . LEU A 1 115 ? 2.807 2.306 -12.730 1.00 89.75 115 LEU A N 1
ATOM 914 C CA . LEU A 1 115 ? 2.194 2.132 -11.405 1.00 89.75 115 LEU A CA 1
ATOM 915 C C . LEU A 1 115 ? 3.117 2.604 -10.269 1.00 89.75 115 LEU A C 1
ATOM 917 O O . LEU A 1 115 ? 2.679 3.279 -9.341 1.00 89.75 115 LEU A O 1
ATOM 921 N N . LEU A 1 116 ? 4.405 2.260 -10.338 1.00 92.31 116 LEU A N 1
ATOM 922 C CA . LEU A 1 116 ? 5.400 2.690 -9.352 1.00 92.31 116 LEU A CA 1
ATOM 923 C C . LEU A 1 116 ? 5.627 4.210 -9.392 1.00 92.31 116 LEU A C 1
ATOM 925 O O . LEU A 1 116 ? 5.798 4.821 -8.341 1.00 92.31 116 LEU A O 1
ATOM 929 N N . SER A 1 117 ? 5.624 4.815 -10.584 1.00 91.44 117 SER A N 1
ATOM 930 C CA . SER A 1 117 ? 5.765 6.264 -10.768 1.00 91.44 117 SER A CA 1
ATOM 931 C C . SER A 1 117 ? 4.584 7.026 -10.164 1.00 91.44 117 SER A C 1
ATOM 933 O O . SER A 1 117 ? 4.798 7.965 -9.394 1.00 91.44 117 SER A O 1
ATOM 935 N N . ASP A 1 118 ? 3.358 6.593 -10.463 1.00 89.56 118 ASP A N 1
ATOM 936 C CA . ASP A 1 118 ? 2.121 7.222 -9.981 1.00 89.56 118 ASP A CA 1
ATOM 937 C C . ASP A 1 118 ? 2.059 7.212 -8.444 1.00 89.56 118 ASP A C 1
ATOM 939 O O . ASP A 1 118 ? 1.715 8.207 -7.813 1.00 89.56 118 ASP A O 1
ATOM 943 N N . ALA A 1 119 ? 2.511 6.124 -7.810 1.00 88.31 119 ALA A N 1
ATOM 944 C CA . ALA A 1 119 ? 2.515 6.000 -6.352 1.00 88.31 119 ALA A CA 1
ATOM 945 C C . ALA A 1 119 ? 3.517 6.927 -5.626 1.00 88.31 119 ALA A C 1
ATOM 947 O O . ALA A 1 119 ? 3.349 7.204 -4.427 1.00 88.31 119 ALA A O 1
ATOM 948 N N . ILE A 1 120 ? 4.584 7.370 -6.307 1.00 85.81 120 ILE A N 1
ATOM 949 C CA . ILE A 1 120 ? 5.559 8.340 -5.769 1.00 85.81 120 ILE A CA 1
ATOM 950 C C . ILE A 1 120 ? 5.020 9.765 -5.915 1.00 85.81 120 ILE A C 1
ATOM 952 O O . ILE A 1 120 ? 5.171 10.570 -4.992 1.00 85.81 120 ILE A O 1
ATOM 956 N N . TYR A 1 121 ? 4.389 10.057 -7.052 1.00 76.19 121 TYR A N 1
ATOM 957 C CA . TYR A 1 121 ? 3.868 11.373 -7.411 1.00 76.19 121 TYR A CA 1
ATOM 958 C C . TYR A 1 121 ? 2.354 11.301 -7.658 1.00 76.19 121 TYR A C 1
ATOM 960 O O . TYR A 1 121 ? 1.934 11.397 -8.810 1.00 76.19 121 TYR A O 1
ATOM 968 N N . PRO A 1 122 ? 1.537 11.126 -6.602 1.00 65.69 122 PRO A N 1
ATOM 969 C CA . PRO A 1 122 ? 0.089 11.124 -6.761 1.00 65.69 122 PRO A CA 1
ATOM 970 C C . PRO A 1 122 ? -0.368 12.501 -7.271 1.00 65.69 122 PRO A C 1
ATOM 972 O O . PRO A 1 122 ? 0.034 13.524 -6.705 1.00 65.69 122 PRO A O 1
ATOM 975 N N . GLU A 1 123 ? -1.143 12.514 -8.361 1.00 55.62 123 GLU A N 1
ATOM 976 C CA . GLU A 1 123 ? -1.748 13.728 -8.944 1.00 55.62 123 GLU A CA 1
ATOM 977 C C . GLU A 1 123 ? -2.802 14.373 -8.029 1.00 55.62 123 GLU A C 1
ATOM 979 O O . GLU A 1 123 ? -3.535 13.639 -7.324 1.00 55.62 123 GLU A O 1
#